Protein AF-A0A8S0G105-F1 (afdb_monomer_lite)

Secondary structure (DSSP, 8-state):
-HHHHHHHHHTT-HHHHHHHHHHHHHHHHHHHHHHHHHHHHHHHHHHHHTHHHHHHHHHHHHHTTSS-HHHHHHHHHHHHHHHHHHHHHHHHHHHHHHHHHHHHHHHHHHHHHHHHHHHHHH---HHHHHHHHHHHHHHHHHHTTHHHHHHHHHHHHTTS--TTTTSS---

Radius of gyration: 26.86 Å; chains: 1; bounding box: 54×37×78 Å

InterPro domains:
  IPR001712 Type III secretion system FHIPEP [PF00771] (1-153)
  IPR001712 Type III secretion system FHIPEP [PR00949] (33-49)
  IPR001712 Type III secretion system FHIPEP [PR00949] (52-70)
  IPR001712 Type III secretion system FHIPEP [PR00949] (82-99)
  IPR001712 Type III secretion system FHIPEP [PR00949] (133-147)
  IPR001712 Type III secretion system FHIPEP [PTHR30161] (2-153)
  IPR025505 FHIPEP conserved site [PS00994] (38-61)

pLDDT: mean 71.26, std 11.25, range [48.31, 92.06]

Organism: Escherichia coli (NCBI:txid562)

Sequence (171 aa):
MIESFGQVVIGGNFVVGFVVFIILMIINFIVVTKGAERISEVSARFTLDAMPGKQMAIDADLNAGLINQAQAQTRRKDVASEADFYGAMDGASKFVRGDAIAGMMILAINLIGGVCIGIFKYNLSADAAFQQYVLMTIGDGLVAQIPSLLCALHRGGDYRHPRQRQRRYRP

Foldseek 3Di:
DVVVVLCVQCVVPVVSSVVVVVVVVVVVLVVVLVVVLVVLLVVLVVVLVCLVVQLVVLVVCPVVVVDDPVVSVVSNVVSVVVNVVSVVCSVVVSVCVSVVVSLVVVLVCQQVVQLVCCCPPVVDDSVVSNVVSNVVSVVVSVVVCPVVVVVVVVVVVVPPDPDPPPPPDDD

Structure (mmCIF, N/CA/C/O backbone):
data_AF-A0A8S0G105-F1
#
_entry.id   AF-A0A8S0G105-F1
#
loop_
_atom_site.group_PDB
_atom_site.id
_atom_site.type_symbol
_atom_site.label_atom_id
_atom_site.label_alt_id
_atom_site.label_comp_id
_atom_site.label_asym_id
_atom_site.label_entity_id
_atom_site.label_seq_id
_atom_site.pdbx_PDB_ins_code
_atom_site.Cartn_x
_atom_site.Cartn_y
_atom_site.Cartn_z
_atom_site.occupancy
_atom_site.B_iso_or_equiv
_atom_site.auth_seq_id
_atom_site.auth_comp_id
_atom_site.auth_asym_id
_atom_site.auth_atom_id
_atom_site.pdbx_PDB_model_num
ATOM 1 N N . MET A 1 1 ? 2.820 21.377 -27.755 1.00 49.66 1 MET A N 1
ATOM 2 C CA . MET A 1 1 ? 3.361 21.363 -26.374 1.00 49.66 1 MET A CA 1
ATOM 3 C C . MET A 1 1 ? 4.052 20.048 -26.041 1.00 49.66 1 MET A C 1
ATOM 5 O O . MET A 1 1 ? 5.195 20.111 -25.622 1.00 49.66 1 MET A O 1
ATOM 9 N N . ILE A 1 2 ? 3.425 18.883 -26.265 1.00 51.59 2 ILE A N 1
ATOM 10 C CA . ILE A 1 2 ? 4.032 17.569 -25.959 1.00 51.59 2 ILE A CA 1
ATOM 11 C C . ILE A 1 2 ? 5.317 17.309 -26.775 1.00 51.59 2 ILE A C 1
ATOM 13 O O . ILE A 1 2 ? 6.343 16.987 -26.186 1.00 51.59 2 ILE A O 1
ATOM 17 N N . GLU A 1 3 ? 5.314 17.533 -28.096 1.00 57.38 3 GLU A N 1
ATOM 18 C CA . GLU A 1 3 ? 6.519 17.378 -28.942 1.00 57.38 3 GLU A CA 1
ATOM 19 C C . GLU A 1 3 ? 7.657 18.335 -28.561 1.00 57.38 3 GLU A C 1
ATOM 21 O O . GLU A 1 3 ? 8.815 17.932 -28.482 1.00 57.38 3 GLU A O 1
ATOM 26 N N . SER A 1 4 ? 7.324 19.595 -28.272 1.00 61.22 4 SER A N 1
ATOM 27 C CA . SER A 1 4 ? 8.298 20.623 -27.892 1.00 61.22 4 SER A CA 1
ATOM 28 C C . SER A 1 4 ? 8.958 20.313 -26.543 1.00 61.22 4 SER A C 1
ATOM 30 O O . SER A 1 4 ? 10.157 20.514 -26.386 1.00 61.22 4 SER A O 1
ATOM 32 N N . PHE A 1 5 ? 8.201 19.773 -25.581 1.00 60.19 5 PHE A N 1
ATOM 33 C CA . PHE A 1 5 ? 8.736 19.325 -24.290 1.00 60.19 5 PHE A CA 1
ATOM 34 C C . PHE A 1 5 ? 9.596 18.064 -24.442 1.00 60.19 5 PHE A C 1
ATOM 36 O O . PHE A 1 5 ? 10.664 17.961 -23.841 1.00 60.19 5 PHE A O 1
ATOM 43 N N . GLY A 1 6 ? 9.162 17.130 -25.295 1.00 59.78 6 GLY A N 1
ATOM 44 C CA . GLY A 1 6 ? 9.920 15.929 -25.636 1.00 59.78 6 GLY A CA 1
ATOM 45 C C . GLY A 1 6 ? 11.288 16.256 -26.237 1.00 59.78 6 GLY A C 1
ATOM 46 O O . GLY A 1 6 ? 12.292 15.726 -25.775 1.00 59.78 6 GLY A O 1
ATOM 47 N N . GLN A 1 7 ? 11.372 17.183 -27.195 1.00 65.19 7 GLN A N 1
ATOM 48 C CA . GLN A 1 7 ? 12.654 17.578 -27.797 1.00 65.19 7 GLN A CA 1
ATOM 49 C C . GLN A 1 7 ? 13.625 18.232 -26.802 1.00 65.19 7 GLN A C 1
ATOM 51 O O . GLN A 1 7 ? 14.826 17.973 -26.880 1.00 65.19 7 GLN A O 1
ATOM 56 N N . VAL A 1 8 ? 13.125 19.018 -25.841 1.00 66.31 8 VAL A N 1
ATOM 57 C CA . VAL A 1 8 ? 13.949 19.642 -24.787 1.00 66.31 8 VAL A CA 1
ATOM 58 C C . VAL A 1 8 ? 14.533 18.595 -23.833 1.00 66.31 8 VAL A C 1
ATOM 60 O O . VAL A 1 8 ? 15.695 18.700 -23.452 1.00 66.31 8 VAL A O 1
ATOM 63 N N . VAL A 1 9 ? 13.762 17.562 -23.478 1.00 65.12 9 VAL A N 1
ATOM 64 C CA . VAL A 1 9 ? 14.209 16.484 -22.573 1.00 65.12 9 VAL A CA 1
ATOM 65 C C . VAL A 1 9 ? 15.119 15.476 -23.282 1.00 65.12 9 VAL A C 1
ATOM 67 O O . VAL A 1 9 ? 16.046 14.941 -22.679 1.00 65.12 9 VAL A O 1
ATOM 70 N N . ILE A 1 10 ? 14.870 15.212 -24.566 1.00 69.00 10 ILE A N 1
ATOM 71 C CA . ILE A 1 10 ? 15.648 14.261 -25.364 1.00 69.00 10 ILE A CA 1
ATOM 72 C C . ILE A 1 10 ? 16.976 14.887 -25.823 1.00 69.00 10 ILE A C 1
ATOM 74 O O . ILE A 1 10 ? 17.943 14.161 -26.044 1.00 69.00 10 ILE A O 1
ATOM 78 N N . GLY A 1 11 ? 17.063 16.216 -25.964 1.00 65.38 11 GLY A N 1
ATOM 79 C CA . GLY A 1 11 ? 18.311 16.915 -26.306 1.00 65.38 11 GLY A CA 1
ATOM 80 C C . GLY A 1 11 ? 18.966 16.425 -27.606 1.00 65.38 11 GLY A C 1
ATOM 81 O O . GLY A 1 11 ? 20.180 16.517 -27.758 1.00 65.38 11 GLY A O 1
ATOM 82 N N . GLY A 1 12 ? 18.182 15.832 -28.514 1.00 68.38 12 GLY A N 1
ATOM 83 C CA . GLY A 1 12 ? 18.660 15.186 -29.743 1.00 68.38 12 GLY A CA 1
ATOM 84 C C . GLY A 1 12 ? 19.141 13.734 -29.593 1.00 68.38 12 GLY A C 1
ATOM 85 O O . GLY A 1 12 ? 19.391 13.084 -30.604 1.00 68.38 12 GLY A O 1
ATOM 86 N N . ASN A 1 13 ? 19.222 13.181 -28.377 1.00 74.75 13 ASN A N 1
ATOM 87 C CA . ASN A 1 13 ? 19.613 11.791 -28.130 1.00 74.75 13 ASN A CA 1
ATOM 88 C C . ASN A 1 13 ? 18.486 10.998 -27.450 1.00 74.75 13 ASN A C 1
ATOM 90 O O . ASN A 1 13 ? 18.263 11.088 -26.241 1.00 74.75 13 ASN A O 1
ATOM 94 N N . PHE A 1 14 ? 17.816 10.152 -28.237 1.00 71.44 14 PHE A N 1
ATOM 95 C CA . PHE A 1 14 ? 16.699 9.311 -27.791 1.00 71.44 14 PHE A CA 1
ATOM 96 C C . PHE A 1 14 ? 17.036 8.435 -26.573 1.00 71.44 14 PHE A C 1
ATOM 98 O O . PHE A 1 14 ? 16.178 8.204 -25.724 1.00 71.44 14 PHE A O 1
ATOM 105 N N . VAL A 1 15 ? 18.291 7.991 -26.445 1.00 72.69 15 VAL A N 1
ATOM 106 C CA . VAL A 1 15 ? 18.749 7.175 -25.310 1.00 72.69 15 VAL A CA 1
ATOM 107 C C . VAL A 1 15 ? 18.783 7.997 -24.023 1.00 72.69 15 VAL A C 1
ATOM 109 O O . VAL A 1 15 ? 18.351 7.512 -22.980 1.00 72.69 15 VAL A O 1
ATOM 112 N N . VAL A 1 16 ? 19.246 9.248 -24.091 1.00 72.81 16 VAL A N 1
ATOM 113 C CA . VAL A 1 16 ? 19.292 10.152 -22.930 1.00 72.81 16 VAL A CA 1
ATOM 114 C C . VAL A 1 16 ? 17.877 10.515 -22.486 1.00 72.81 16 VAL A C 1
ATOM 116 O O . VAL A 1 16 ? 17.558 10.390 -21.305 1.00 72.81 16 VAL A O 1
ATOM 119 N N . GLY A 1 17 ? 17.000 10.862 -23.432 1.00 73.06 17 GLY A N 1
ATOM 120 C CA . GLY A 1 17 ? 15.598 11.156 -23.130 1.00 73.06 17 GLY A CA 1
ATOM 121 C C . GLY A 1 17 ? 14.862 9.977 -22.490 1.00 73.06 17 GLY A C 1
ATOM 122 O O . GLY A 1 17 ? 14.088 10.168 -21.556 1.00 73.06 17 GLY A O 1
ATOM 123 N N . PHE A 1 18 ? 15.160 8.750 -22.923 1.00 72.25 18 PHE A N 1
ATOM 124 C CA . PHE A 1 18 ? 14.598 7.539 -22.329 1.00 72.25 18 PHE A CA 1
ATOM 125 C C . PHE A 1 18 ? 15.071 7.308 -20.883 1.00 72.25 18 PHE A C 1
ATOM 127 O O . PHE A 1 18 ? 14.268 6.975 -20.013 1.00 72.25 18 PHE A O 1
ATOM 134 N N . VAL A 1 19 ? 16.358 7.533 -20.595 1.00 73.12 19 VAL A N 1
ATOM 135 C CA . VAL A 1 19 ? 16.904 7.419 -19.230 1.00 73.12 19 VAL A CA 1
ATOM 136 C C . VAL A 1 19 ? 16.277 8.460 -18.300 1.00 73.12 19 VAL A C 1
ATOM 138 O O . VAL A 1 19 ? 15.845 8.122 -17.199 1.00 73.12 19 VAL A O 1
ATOM 141 N N . VAL A 1 20 ? 16.162 9.710 -18.751 1.00 75.62 20 VAL A N 1
ATOM 142 C CA . VAL A 1 20 ? 15.527 10.784 -17.972 1.00 75.62 20 VAL A CA 1
ATOM 143 C C . VAL A 1 20 ? 14.040 10.499 -17.751 1.00 75.62 20 VAL A C 1
ATOM 145 O O . VAL A 1 20 ? 13.541 10.703 -16.645 1.00 75.62 20 VAL A O 1
ATOM 148 N N . PHE A 1 21 ? 13.341 9.966 -18.756 1.00 75.69 21 PHE A N 1
ATOM 149 C CA . PHE A 1 21 ? 11.947 9.544 -18.625 1.00 75.69 21 PHE A CA 1
ATOM 150 C C . PHE A 1 21 ? 11.772 8.475 -17.539 1.00 75.69 21 PHE A C 1
ATOM 152 O O . PHE A 1 21 ? 10.893 8.621 -16.692 1.00 75.69 21 PHE A O 1
ATOM 159 N N . ILE A 1 22 ? 12.637 7.453 -17.496 1.00 72.12 22 ILE A N 1
ATOM 160 C CA . ILE A 1 22 ? 12.594 6.431 -16.438 1.00 72.12 22 ILE A CA 1
ATOM 161 C C . ILE A 1 22 ? 12.860 7.041 -15.059 1.00 72.12 22 ILE A C 1
ATOM 163 O O . ILE A 1 22 ? 12.128 6.742 -14.118 1.00 72.12 22 ILE A O 1
ATOM 167 N N . ILE A 1 23 ? 13.848 7.932 -14.928 1.00 77.19 23 ILE A N 1
ATOM 168 C CA . ILE A 1 23 ? 14.146 8.593 -13.647 1.00 77.19 23 ILE A CA 1
ATOM 169 C C . ILE A 1 23 ? 12.942 9.416 -13.168 1.00 77.19 23 ILE A C 1
ATOM 171 O O . ILE A 1 23 ? 12.529 9.299 -12.014 1.00 77.19 23 ILE A O 1
ATOM 175 N N . LEU A 1 24 ? 12.338 10.216 -14.049 1.00 78.81 24 LEU A N 1
ATOM 176 C CA . LEU A 1 24 ? 11.167 11.028 -13.714 1.00 78.81 24 LEU A CA 1
ATOM 177 C C . LEU A 1 24 ? 9.936 10.173 -13.415 1.00 78.81 24 LEU A C 1
ATOM 179 O O . LEU A 1 24 ? 9.156 10.524 -12.532 1.00 78.81 24 LEU A O 1
ATOM 183 N N . MET A 1 25 ? 9.759 9.052 -14.110 1.00 76.00 25 MET A N 1
ATOM 184 C CA . MET A 1 25 ? 8.685 8.103 -13.834 1.00 76.00 25 MET A CA 1
ATOM 185 C C . MET A 1 25 ? 8.852 7.476 -12.444 1.00 76.00 25 MET A C 1
ATOM 187 O O . MET A 1 25 ? 7.891 7.458 -11.679 1.00 76.00 25 MET A O 1
ATOM 191 N N . ILE A 1 26 ? 10.066 7.046 -12.077 1.00 72.00 26 ILE A N 1
ATOM 192 C CA . ILE A 1 26 ? 10.372 6.502 -10.743 1.00 72.00 26 ILE A CA 1
ATOM 193 C C . ILE A 1 26 ? 10.116 7.553 -9.654 1.00 72.00 26 ILE A C 1
ATOM 195 O O . ILE A 1 26 ? 9.462 7.254 -8.656 1.00 72.00 26 ILE A O 1
ATOM 199 N N . ILE A 1 27 ? 10.572 8.798 -9.844 1.00 78.88 27 ILE A N 1
ATOM 200 C CA . ILE A 1 27 ? 10.342 9.883 -8.874 1.00 78.88 27 ILE A CA 1
ATOM 201 C C . ILE A 1 27 ? 8.845 10.163 -8.713 1.00 78.88 27 ILE A C 1
ATOM 203 O O . ILE A 1 27 ? 8.350 10.203 -7.585 1.00 78.88 27 ILE A O 1
ATOM 207 N N . ASN A 1 28 ? 8.113 10.321 -9.820 1.00 68.69 28 ASN A N 1
ATOM 208 C CA . ASN A 1 28 ? 6.667 10.546 -9.778 1.00 68.69 28 ASN A CA 1
ATOM 209 C C . ASN A 1 28 ? 5.947 9.397 -9.068 1.00 68.69 28 ASN A C 1
ATOM 211 O O . ASN A 1 28 ? 5.054 9.630 -8.256 1.00 68.69 28 ASN A O 1
ATOM 215 N N . PHE A 1 29 ? 6.381 8.164 -9.307 1.00 65.50 29 PHE A N 1
ATOM 216 C CA . PHE A 1 29 ? 5.805 6.986 -8.683 1.00 65.50 29 PHE A CA 1
ATOM 217 C C . PHE A 1 29 ? 6.020 6.956 -7.158 1.00 65.50 29 PHE A C 1
ATOM 219 O O . PHE A 1 29 ? 5.069 6.737 -6.401 1.00 65.50 29 PHE A O 1
ATOM 226 N N . ILE A 1 30 ? 7.239 7.249 -6.684 1.00 65.75 30 ILE A N 1
ATOM 227 C CA . ILE A 1 30 ? 7.554 7.337 -5.245 1.00 65.75 30 ILE A CA 1
ATOM 228 C C . ILE A 1 30 ? 6.708 8.425 -4.570 1.00 65.75 30 ILE A C 1
ATOM 230 O O . ILE A 1 30 ? 6.179 8.210 -3.478 1.00 65.75 30 ILE A O 1
ATOM 234 N N . VAL A 1 31 ? 6.551 9.585 -5.213 1.00 68.38 31 VAL A N 1
ATOM 235 C CA . VAL A 1 31 ? 5.767 10.707 -4.674 1.00 68.38 31 VAL A CA 1
ATOM 236 C C . VAL A 1 31 ? 4.281 10.360 -4.580 1.00 68.38 31 VAL A C 1
ATOM 238 O O . VAL A 1 31 ? 3.672 10.600 -3.538 1.00 68.38 31 VAL A O 1
ATOM 241 N N . VAL A 1 32 ? 3.699 9.755 -5.621 1.00 64.62 32 VAL A N 1
ATOM 242 C CA . VAL A 1 32 ? 2.283 9.345 -5.630 1.00 64.62 32 VAL A CA 1
ATOM 243 C C . VAL A 1 32 ? 2.008 8.298 -4.550 1.00 64.62 32 VAL A C 1
ATOM 245 O O . VAL A 1 32 ? 1.033 8.415 -3.808 1.00 64.62 32 VAL A O 1
ATOM 248 N N . THR A 1 33 ? 2.905 7.324 -4.400 1.00 60.75 33 THR A N 1
ATOM 249 C CA . THR A 1 33 ? 2.786 6.268 -3.387 1.00 60.75 33 THR A CA 1
ATOM 250 C C . THR A 1 33 ? 2.814 6.846 -1.970 1.00 60.75 33 THR A C 1
ATOM 252 O O . THR A 1 33 ? 1.919 6.576 -1.170 1.00 60.75 33 THR A O 1
ATOM 255 N N . LYS A 1 34 ? 3.786 7.717 -1.667 1.00 59.84 34 LYS A N 1
ATOM 256 C CA . LYS A 1 34 ? 3.867 8.388 -0.357 1.00 59.84 34 LYS A CA 1
ATOM 257 C C . LYS A 1 34 ? 2.729 9.387 -0.117 1.00 59.84 34 LYS A C 1
ATOM 259 O O . LYS A 1 34 ? 2.412 9.699 1.029 1.00 59.84 34 LYS A O 1
ATOM 264 N N . GLY A 1 35 ? 2.107 9.900 -1.179 1.00 54.91 35 GLY A N 1
ATOM 265 C CA . GLY A 1 35 ? 0.908 10.736 -1.099 1.00 54.91 35 GLY A CA 1
ATOM 266 C C . GLY A 1 35 ? -0.340 9.955 -0.675 1.00 54.91 35 GLY A C 1
ATOM 267 O O . GLY A 1 35 ? -1.155 10.474 0.087 1.00 54.91 35 GLY A O 1
ATOM 268 N N . ALA A 1 36 ? -0.467 8.697 -1.109 1.00 52.38 36 ALA A N 1
ATOM 269 C CA . ALA A 1 36 ? -1.619 7.845 -0.815 1.00 52.38 36 ALA A CA 1
ATOM 270 C C . ALA A 1 36 ? -1.681 7.375 0.654 1.00 52.38 36 ALA A C 1
ATOM 272 O O . ALA A 1 36 ? -2.775 7.236 1.207 1.00 52.38 36 ALA A O 1
ATOM 273 N N . GLU A 1 37 ? -0.534 7.199 1.321 1.00 55.78 37 GLU A N 1
ATOM 274 C CA . GLU A 1 37 ? -0.461 6.765 2.730 1.00 55.78 37 GLU A CA 1
ATOM 275 C C . GLU A 1 37 ? -1.197 7.707 3.700 1.00 55.78 37 GLU A C 1
ATOM 277 O O . GLU A 1 37 ? -1.804 7.246 4.669 1.00 55.78 37 GLU A O 1
ATOM 282 N N . ARG A 1 38 ? -1.234 9.017 3.418 1.00 58.94 38 ARG A N 1
ATOM 283 C CA . ARG A 1 38 ? -1.883 10.013 4.294 1.00 58.94 38 ARG A CA 1
ATOM 284 C C . ARG A 1 38 ? -3.412 9.943 4.286 1.00 58.94 38 ARG A C 1
ATOM 286 O O . ARG A 1 38 ? -4.048 10.396 5.231 1.00 58.94 38 ARG A O 1
ATOM 293 N N . ILE A 1 39 ? -4.020 9.375 3.245 1.00 54.72 39 ILE A N 1
ATOM 294 C CA . ILE A 1 39 ? -5.485 9.330 3.096 1.00 54.72 39 ILE A CA 1
ATOM 295 C C . ILE A 1 39 ? -6.090 8.194 3.942 1.00 54.72 39 ILE A C 1
ATOM 297 O O . ILE A 1 39 ? -7.188 8.334 4.483 1.00 54.72 39 ILE A O 1
ATOM 301 N N . SER A 1 40 ? -5.358 7.089 4.135 1.00 53.94 40 SER A N 1
ATOM 302 C CA . SER A 1 40 ? -5.824 5.949 4.941 1.00 53.94 40 SER A CA 1
ATOM 303 C C . SER A 1 40 ? -5.835 6.239 6.447 1.00 53.94 40 SER A C 1
ATOM 305 O O . SER A 1 40 ? -6.635 5.650 7.169 1.00 53.94 40 SER A O 1
ATOM 307 N N . GLU A 1 41 ? -4.993 7.162 6.919 1.00 62.69 41 GLU A N 1
ATOM 308 C CA . GLU A 1 41 ? -4.978 7.621 8.315 1.00 62.69 41 GLU A CA 1
ATOM 309 C C . GLU A 1 41 ? -6.288 8.282 8.728 1.00 62.69 41 GLU A C 1
ATOM 311 O O . GLU A 1 41 ? -6.769 8.099 9.845 1.00 62.69 41 GLU A O 1
ATOM 316 N N . VAL A 1 42 ? -6.886 9.016 7.799 1.00 59.44 42 VAL A N 1
ATOM 317 C CA . VAL A 1 42 ? -8.067 9.825 8.065 1.00 59.44 42 VAL A CA 1
ATOM 318 C C . VAL A 1 42 ? -9.307 8.947 8.261 1.00 59.44 42 VAL A C 1
ATOM 320 O O . VAL A 1 42 ? -10.103 9.213 9.155 1.00 59.44 42 VAL A O 1
ATOM 323 N N . SER A 1 43 ? -9.453 7.853 7.505 1.00 58.75 43 SER A N 1
ATOM 324 C CA . SER A 1 43 ? -10.629 6.968 7.613 1.00 58.75 43 SER A CA 1
ATOM 325 C C . SER A 1 43 ? -10.691 6.195 8.931 1.00 58.75 43 SER A C 1
ATOM 327 O O . SER A 1 43 ? -11.756 6.096 9.533 1.00 58.75 43 SER A O 1
ATOM 329 N N . ALA A 1 44 ? -9.563 5.672 9.415 1.00 63.59 44 ALA A N 1
ATOM 330 C CA . ALA A 1 44 ? -9.541 4.984 10.703 1.00 63.59 44 ALA A CA 1
ATOM 331 C C . ALA A 1 44 ? -9.781 5.945 11.869 1.00 63.59 44 ALA A C 1
ATOM 333 O O . ALA A 1 44 ? -10.490 5.612 12.819 1.00 63.59 44 ALA A O 1
ATOM 334 N N . ARG A 1 45 ? -9.239 7.162 11.763 1.00 72.06 45 ARG A N 1
ATOM 335 C CA . ARG A 1 45 ? -9.460 8.214 12.751 1.00 72.06 45 ARG A CA 1
ATOM 336 C C . ARG A 1 45 ? -10.928 8.632 12.802 1.00 72.06 45 ARG A C 1
ATOM 338 O O . ARG A 1 45 ? -11.467 8.721 13.892 1.00 72.06 45 ARG A O 1
ATOM 345 N N . PHE A 1 46 ? -11.607 8.733 11.658 1.00 70.75 46 PHE A N 1
ATOM 346 C CA . PHE A 1 46 ? -13.052 8.986 11.618 1.00 70.75 46 PHE A CA 1
ATOM 347 C C . PHE A 1 46 ? -13.889 7.888 12.292 1.00 70.75 46 PHE A C 1
ATOM 349 O O . PHE A 1 46 ? -14.849 8.202 12.995 1.00 70.75 46 PHE A O 1
ATOM 356 N N . THR A 1 47 ? -13.530 6.611 12.131 1.00 70.56 47 THR A N 1
ATOM 357 C CA . THR A 1 47 ? -14.219 5.508 12.824 1.00 70.56 47 THR A CA 1
ATOM 358 C C . THR A 1 47 ? -13.956 5.527 14.334 1.00 70.56 47 THR A C 1
ATOM 360 O O . THR A 1 47 ? -14.863 5.260 15.122 1.00 70.56 47 THR A O 1
ATOM 363 N N . LEU A 1 48 ? -12.738 5.878 14.755 1.00 74.25 48 LEU A N 1
ATOM 364 C CA . LEU A 1 48 ? -12.373 5.989 16.171 1.00 74.25 48 LEU A CA 1
ATOM 365 C C . LEU A 1 48 ? -12.997 7.225 16.841 1.00 74.25 48 LEU A C 1
ATOM 367 O O . LEU A 1 48 ? -13.457 7.133 17.979 1.00 74.25 48 LEU A O 1
ATOM 371 N N . ASP A 1 49 ? -13.108 8.344 16.127 1.00 78.94 49 ASP A N 1
ATOM 372 C CA . ASP A 1 49 ? -13.740 9.579 16.607 1.00 78.94 49 ASP A CA 1
ATOM 373 C C . ASP A 1 49 ? -15.260 9.414 16.823 1.00 78.94 49 ASP A C 1
ATOM 375 O O . ASP A 1 49 ? -15.870 10.188 17.560 1.00 78.94 49 ASP A O 1
ATOM 379 N N . ALA A 1 50 ? -15.881 8.376 16.246 1.00 77.94 50 ALA A N 1
ATOM 380 C CA . ALA A 1 50 ? -17.289 8.031 16.465 1.00 77.94 50 ALA A CA 1
ATOM 381 C C . ALA A 1 50 ? -17.542 7.194 17.743 1.00 77.94 50 ALA A C 1
ATOM 383 O O . ALA A 1 50 ? -18.690 7.069 18.185 1.00 77.94 50 ALA A O 1
ATOM 384 N N . MET A 1 51 ? -16.497 6.638 18.374 1.00 83.44 51 MET A N 1
ATOM 385 C CA . MET A 1 51 ? -16.604 5.804 19.586 1.00 83.44 51 MET A CA 1
ATOM 386 C C . MET A 1 51 ? -17.227 6.520 20.790 1.00 83.44 51 MET A C 1
ATOM 388 O O . MET A 1 51 ? -18.074 5.911 21.451 1.00 83.44 51 MET A O 1
ATOM 392 N N . PRO A 1 52 ? -16.881 7.790 21.092 1.00 83.44 52 PRO A N 1
ATOM 393 C CA . PRO A 1 52 ? -17.511 8.525 22.185 1.00 83.44 52 PRO A CA 1
ATOM 394 C C . PRO A 1 52 ? -19.019 8.681 21.969 1.00 83.44 52 PRO A C 1
ATOM 396 O O . PRO A 1 52 ? -19.785 8.543 22.916 1.00 83.44 52 PRO A O 1
ATOM 399 N N . GLY A 1 53 ? -19.460 8.877 20.720 1.00 87.31 53 GLY A N 1
ATOM 400 C CA . GLY A 1 53 ? -20.881 8.954 20.369 1.00 87.31 53 GLY A CA 1
ATOM 401 C C . GLY A 1 53 ? -21.624 7.639 20.615 1.00 87.31 53 GLY A C 1
ATOM 402 O O . GLY A 1 53 ? -22.709 7.643 21.193 1.00 87.31 53 GLY A O 1
ATOM 403 N N . LYS A 1 54 ? -21.015 6.498 20.260 1.00 85.94 54 LYS A N 1
ATOM 404 C CA . LYS A 1 54 ? -21.576 5.170 20.567 1.00 85.94 54 LYS A CA 1
ATOM 405 C C . LYS A 1 54 ? -21.648 4.906 22.076 1.00 85.94 54 LYS A C 1
ATOM 407 O O . LYS A 1 54 ? -22.629 4.333 22.540 1.00 85.94 54 LYS A O 1
ATOM 412 N N . GLN A 1 55 ? -20.650 5.341 22.850 1.00 87.62 55 GLN A N 1
ATOM 413 C CA . GLN A 1 55 ? -20.667 5.215 24.314 1.00 87.62 55 GLN A CA 1
ATOM 414 C C . GLN A 1 55 ? -21.733 6.115 24.954 1.00 87.62 55 GLN A C 1
ATOM 416 O O . GLN A 1 55 ? -22.499 5.645 25.792 1.00 87.62 55 GLN A O 1
ATOM 421 N N . MET A 1 56 ? -21.858 7.361 24.489 1.00 86.88 56 MET A N 1
ATOM 422 C CA . MET A 1 56 ? -22.906 8.288 24.927 1.00 86.88 56 MET A CA 1
ATOM 423 C C . MET A 1 56 ? -24.317 7.770 24.620 1.00 86.88 56 MET A C 1
ATOM 425 O O . MET A 1 56 ? -25.215 7.944 25.438 1.00 86.88 56 MET A O 1
ATOM 429 N N . ALA A 1 57 ? -24.519 7.095 23.484 1.00 88.12 57 ALA A N 1
ATOM 430 C CA . ALA A 1 57 ? -25.800 6.470 23.155 1.00 88.12 57 ALA A CA 1
ATOM 431 C C . ALA A 1 57 ? -26.163 5.333 24.130 1.00 88.12 57 ALA A C 1
ATOM 433 O O . ALA A 1 57 ? -27.310 5.234 24.555 1.00 88.12 57 ALA A O 1
ATOM 434 N N . ILE A 1 58 ? -25.187 4.516 24.546 1.00 88.19 58 ILE A N 1
ATOM 435 C CA . ILE A 1 58 ? -25.405 3.460 25.551 1.00 88.19 58 ILE A CA 1
ATOM 436 C C . ILE A 1 58 ? -25.768 4.073 26.911 1.00 88.19 58 ILE A C 1
ATOM 438 O O . ILE A 1 58 ? -26.637 3.553 27.610 1.00 88.19 58 ILE A O 1
ATOM 442 N N . ASP A 1 59 ? -25.132 5.183 27.282 1.00 89.94 59 ASP A N 1
ATOM 443 C CA . ASP A 1 59 ? -25.417 5.881 28.539 1.00 89.94 59 ASP A CA 1
ATOM 444 C C . ASP A 1 59 ? -26.803 6.533 28.529 1.00 89.94 59 ASP A C 1
ATOM 446 O O . ASP A 1 59 ? -27.511 6.505 29.537 1.00 89.94 59 ASP A O 1
ATOM 450 N N . ALA A 1 60 ? -27.223 7.077 27.385 1.00 88.88 60 ALA A N 1
ATOM 451 C CA . ALA A 1 60 ? -28.567 7.605 27.190 1.00 88.88 60 ALA A CA 1
ATOM 452 C C . ALA A 1 60 ? -29.632 6.499 27.273 1.00 88.88 60 ALA A C 1
ATOM 454 O O . ALA A 1 60 ? -30.614 6.663 27.995 1.00 88.88 60 ALA A O 1
ATOM 455 N N . ASP A 1 61 ? -29.411 5.355 26.617 1.00 90.19 61 ASP A N 1
ATOM 456 C CA . ASP A 1 61 ? -30.314 4.198 26.669 1.00 90.19 61 ASP A CA 1
ATOM 457 C C . ASP A 1 61 ? -30.456 3.647 28.101 1.00 90.19 61 ASP A C 1
ATOM 459 O O . ASP A 1 61 ? -31.553 3.267 28.519 1.00 90.19 61 ASP A O 1
ATOM 463 N N . LEU A 1 62 ? -29.355 3.609 28.866 1.00 91.12 62 LEU A N 1
ATOM 464 C CA . LEU A 1 62 ? -29.347 3.159 30.262 1.00 91.12 62 LEU A CA 1
ATOM 465 C C . LEU A 1 62 ? -30.109 4.137 31.165 1.00 91.12 62 LEU A C 1
ATOM 467 O O . LEU A 1 62 ? -30.931 3.713 31.975 1.00 91.12 62 LEU A O 1
ATOM 471 N N . ASN A 1 63 ? -29.876 5.442 31.000 1.00 89.38 63 ASN A N 1
ATOM 472 C CA . ASN A 1 63 ? -30.574 6.482 31.760 1.00 89.38 63 ASN A CA 1
ATOM 473 C C . ASN A 1 63 ? -32.068 6.576 31.404 1.00 89.38 63 ASN A C 1
ATOM 475 O O . ASN A 1 63 ? -32.875 6.923 32.262 1.00 89.38 63 ASN A O 1
ATOM 479 N N . ALA A 1 64 ? -32.450 6.238 30.169 1.00 90.94 64 ALA A N 1
ATOM 480 C CA . ALA A 1 64 ? -33.843 6.153 29.730 1.00 90.94 64 ALA A CA 1
ATOM 481 C C . ALA A 1 64 ? -34.550 4.857 30.180 1.00 90.94 64 ALA A C 1
ATOM 483 O O . ALA A 1 64 ? -35.748 4.700 29.945 1.00 90.94 64 ALA A O 1
ATOM 484 N N . GLY A 1 65 ? -33.827 3.916 30.801 1.00 90.25 65 GLY A N 1
ATOM 485 C CA . GLY A 1 65 ? -34.363 2.622 31.229 1.00 90.25 65 GLY A CA 1
ATOM 486 C C . GLY A 1 65 ? -34.665 1.648 30.083 1.00 90.25 65 GLY A C 1
ATOM 487 O O . GLY A 1 65 ? -35.321 0.634 30.310 1.00 90.25 65 GLY A O 1
ATOM 488 N N . LEU A 1 66 ? -34.192 1.930 28.861 1.00 89.25 66 LEU A N 1
ATOM 489 C CA . LEU A 1 66 ? -34.372 1.069 27.683 1.00 89.25 66 LEU A CA 1
ATOM 490 C C . LEU A 1 66 ? -33.490 -0.185 27.743 1.00 89.25 66 LEU A C 1
ATOM 492 O O . LEU A 1 66 ? -33.821 -1.210 27.147 1.00 89.25 66 LEU A O 1
ATOM 496 N N . ILE A 1 67 ? -32.369 -0.104 28.462 1.00 92.06 67 ILE 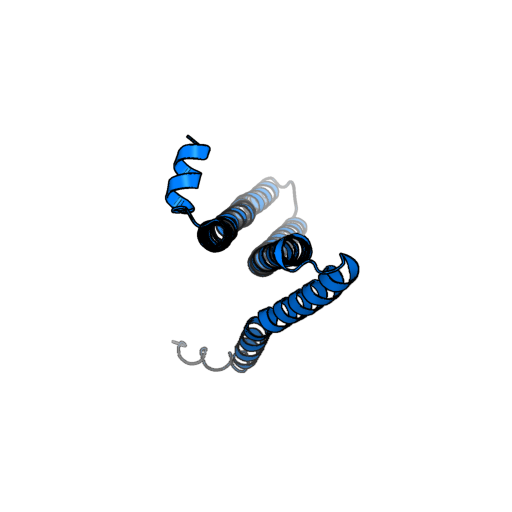A N 1
ATOM 497 C CA . ILE A 1 67 ? -31.447 -1.216 28.700 1.00 92.06 67 ILE A CA 1
ATOM 498 C C . ILE A 1 67 ? -31.103 -1.320 30.185 1.00 92.06 67 ILE A C 1
ATOM 500 O O . ILE A 1 67 ? -31.108 -0.331 30.915 1.00 92.06 67 ILE A O 1
ATOM 504 N N . ASN A 1 68 ? -30.769 -2.528 30.634 1.00 91.81 68 ASN A N 1
ATOM 505 C CA . ASN A 1 68 ? -30.319 -2.770 32.005 1.00 91.81 68 ASN A CA 1
ATOM 506 C C . ASN A 1 68 ? -28.784 -2.673 32.144 1.00 91.81 68 ASN A C 1
ATOM 508 O O . ASN A 1 68 ? -28.043 -2.681 31.158 1.00 91.81 68 ASN A O 1
ATOM 512 N N . GLN A 1 69 ? -28.289 -2.628 33.387 1.00 90.62 69 GLN A N 1
ATOM 513 C CA . GLN A 1 69 ? -26.855 -2.490 33.683 1.00 90.62 69 GLN A CA 1
ATOM 514 C C . GLN A 1 69 ? -25.995 -3.593 33.042 1.00 90.62 69 GLN A C 1
ATOM 516 O O . GLN A 1 69 ? -24.887 -3.325 32.581 1.00 90.62 69 GLN A O 1
ATOM 521 N N . ALA A 1 70 ? -26.502 -4.829 32.994 1.00 91.31 70 ALA A N 1
ATOM 522 C CA . ALA A 1 70 ? -25.795 -5.959 32.396 1.00 91.31 70 ALA A CA 1
ATOM 523 C C . ALA A 1 70 ? -25.677 -5.807 30.869 1.00 91.31 70 ALA A C 1
ATOM 525 O O . ALA A 1 70 ? -24.591 -5.964 30.317 1.00 91.31 70 ALA A O 1
ATOM 526 N N . GLN A 1 71 ? -26.762 -5.413 30.197 1.00 89.25 71 GLN A N 1
ATOM 527 C CA . GLN A 1 71 ? -26.803 -5.131 28.759 1.00 89.25 71 GLN A CA 1
ATOM 528 C C . GLN A 1 71 ? -25.918 -3.942 28.383 1.00 89.25 71 GLN A C 1
ATOM 530 O O . GLN A 1 71 ? -25.208 -4.002 27.379 1.00 89.25 71 GLN A O 1
ATOM 535 N N . ALA A 1 72 ? -25.917 -2.881 29.194 1.00 89.12 72 ALA A N 1
ATOM 536 C CA . ALA A 1 72 ? -25.030 -1.739 28.999 1.00 89.12 72 ALA A CA 1
ATOM 537 C C . ALA A 1 72 ? -23.556 -2.158 29.104 1.00 89.12 72 ALA A C 1
ATOM 539 O O . ALA A 1 72 ? -22.731 -1.727 28.299 1.00 89.12 72 ALA A O 1
ATOM 540 N N . GLN A 1 73 ? -23.220 -3.048 30.044 1.00 89.88 73 GLN A N 1
ATOM 541 C CA . GLN A 1 73 ? -21.862 -3.572 30.176 1.00 89.88 73 GLN A CA 1
ATOM 542 C C . GLN A 1 73 ? -21.440 -4.406 28.957 1.00 89.88 73 GLN A C 1
ATOM 544 O O . GLN A 1 73 ? -20.332 -4.219 28.455 1.00 89.88 73 GLN A O 1
ATOM 549 N N . THR A 1 74 ? -22.321 -5.276 28.449 1.00 91.50 74 THR A N 1
ATOM 550 C CA . THR A 1 74 ? -22.070 -6.059 27.228 1.00 91.50 74 THR A CA 1
ATOM 551 C C . THR A 1 74 ? -21.862 -5.148 26.021 1.00 91.50 74 THR A C 1
ATOM 553 O O . THR A 1 74 ? -20.823 -5.239 25.376 1.00 91.50 74 THR A O 1
ATOM 556 N N . ARG A 1 75 ? -22.761 -4.183 25.781 1.00 88.88 75 ARG A N 1
ATOM 557 C CA . ARG A 1 75 ? -22.631 -3.240 24.657 1.00 88.88 75 ARG A CA 1
ATOM 558 C C . ARG A 1 75 ? -21.363 -2.389 24.737 1.00 88.88 75 ARG A C 1
ATOM 560 O O . ARG A 1 75 ? -20.715 -2.168 23.721 1.00 88.88 75 ARG A O 1
ATOM 567 N N . ARG A 1 76 ? -20.971 -1.926 25.931 1.00 89.31 76 ARG A N 1
ATOM 568 C CA . ARG A 1 76 ? -19.701 -1.195 26.119 1.00 89.31 76 ARG A CA 1
ATOM 569 C C . ARG A 1 76 ? -18.495 -2.070 25.786 1.00 89.31 76 ARG A C 1
ATOM 571 O O . ARG A 1 76 ? -17.528 -1.572 25.219 1.00 89.31 76 ARG A O 1
ATOM 578 N N . LYS A 1 77 ? -18.553 -3.361 26.122 1.00 89.69 77 LYS A N 1
ATOM 579 C CA . LYS A 1 77 ? -17.501 -4.327 25.796 1.00 89.69 77 LYS A CA 1
ATOM 580 C C . LYS A 1 77 ? -17.410 -4.581 24.290 1.00 89.69 77 LYS A C 1
ATOM 582 O O . LYS A 1 77 ? -16.302 -4.649 23.770 1.00 89.69 77 LYS A O 1
ATOM 587 N N . ASP A 1 78 ? -18.543 -4.637 23.598 1.00 88.00 78 ASP A N 1
ATOM 588 C CA . ASP A 1 78 ? -18.589 -4.779 22.140 1.00 88.00 78 ASP A CA 1
ATOM 589 C C . ASP A 1 78 ? -18.017 -3.538 21.438 1.00 88.00 78 ASP A C 1
ATOM 591 O O . ASP A 1 78 ? -17.166 -3.667 20.563 1.00 88.00 78 ASP A O 1
ATOM 595 N N . VAL A 1 79 ? -18.392 -2.330 21.882 1.00 87.50 79 VAL A N 1
ATOM 596 C CA . VAL A 1 79 ? -17.831 -1.064 21.367 1.00 87.50 79 VAL A CA 1
ATOM 597 C C . VAL A 1 79 ? -16.326 -0.963 21.643 1.00 87.50 79 VAL A C 1
ATOM 599 O O . VAL A 1 79 ? -15.574 -0.517 20.781 1.00 87.50 79 VAL A O 1
ATOM 602 N N . ALA A 1 80 ? -15.861 -1.410 22.814 1.00 85.38 80 ALA A N 1
ATOM 603 C CA . ALA A 1 80 ? -14.433 -1.461 23.127 1.00 85.38 80 ALA A CA 1
ATOM 604 C C . ALA A 1 80 ? -13.684 -2.463 22.232 1.00 85.38 80 ALA A C 1
ATOM 606 O O . ALA A 1 80 ? -12.622 -2.141 21.709 1.00 85.38 80 ALA A O 1
ATOM 607 N N . SER A 1 81 ? -14.259 -3.644 21.991 1.00 84.81 81 SER A N 1
ATOM 608 C CA . SER A 1 81 ? -13.680 -4.637 21.079 1.00 84.81 81 SER A CA 1
ATOM 609 C C . SER A 1 81 ? -13.655 -4.148 19.628 1.00 84.81 81 SER A C 1
ATOM 611 O O . SER A 1 81 ? -12.720 -4.462 18.894 1.00 84.81 81 SER A O 1
ATOM 613 N N . GLU A 1 82 ? -14.664 -3.385 19.202 1.00 82.00 82 GLU A N 1
ATOM 614 C CA . GLU A 1 82 ? -14.695 -2.724 17.896 1.00 82.00 82 GLU A CA 1
ATOM 615 C C . GLU A 1 82 ? -13.577 -1.668 17.806 1.00 82.00 82 GLU A C 1
ATOM 617 O O . G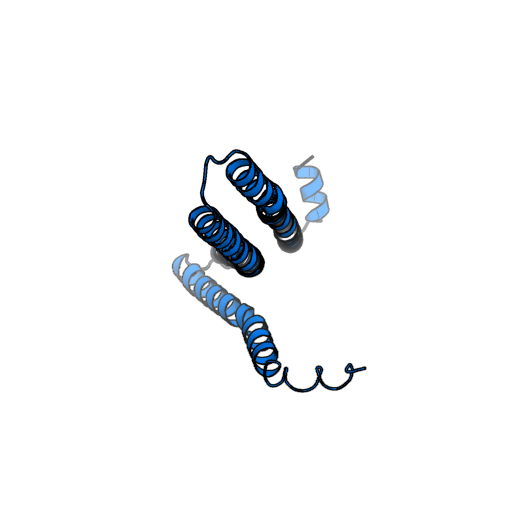LU A 1 82 ? -12.888 -1.586 16.790 1.00 82.00 82 GLU A O 1
ATOM 622 N N . ALA A 1 83 ? -13.327 -0.916 18.884 1.00 81.31 83 ALA A N 1
ATOM 623 C CA . ALA A 1 83 ? -12.236 0.057 18.958 1.00 81.31 83 ALA A CA 1
ATOM 624 C C . ALA A 1 83 ? -10.857 -0.583 18.883 1.00 81.31 83 ALA A C 1
ATOM 626 O O . ALA A 1 83 ? -10.009 -0.112 18.126 1.00 81.31 83 ALA A O 1
ATOM 627 N N . ASP A 1 84 ? -10.656 -1.678 19.608 1.00 79.56 84 ASP A N 1
ATOM 628 C CA . ASP A 1 84 ? -9.413 -2.439 19.568 1.00 79.56 84 ASP A CA 1
ATOM 629 C C . ASP A 1 84 ? -9.184 -3.048 18.178 1.00 79.56 84 ASP A C 1
ATOM 631 O O . ASP A 1 84 ? -8.065 -3.008 17.667 1.00 79.56 84 ASP A O 1
ATOM 635 N N . PHE A 1 85 ? -10.241 -3.541 17.520 1.00 76.19 85 PHE A N 1
ATOM 636 C CA . PHE A 1 85 ? -10.161 -4.050 16.151 1.00 76.19 85 PHE A CA 1
ATOM 637 C C . PHE A 1 85 ? -9.774 -2.951 15.158 1.00 76.19 85 PHE A C 1
ATOM 639 O O . PHE A 1 85 ? -8.806 -3.122 14.422 1.00 76.19 85 PHE A O 1
ATOM 646 N N . TYR A 1 86 ? -10.466 -1.806 15.151 1.00 73.31 86 TYR A N 1
ATOM 647 C CA . TYR A 1 86 ? -10.139 -0.709 14.234 1.00 73.31 86 TYR A CA 1
ATOM 648 C C . TYR A 1 86 ? -8.803 -0.034 14.566 1.00 73.31 86 TYR A C 1
ATOM 650 O O . TYR A 1 86 ? -8.099 0.371 13.646 1.00 73.31 86 TYR A O 1
ATOM 658 N N . GLY A 1 87 ? -8.403 0.031 15.838 1.00 73.56 87 GLY A N 1
ATOM 659 C CA . GLY A 1 87 ? -7.088 0.522 16.255 1.00 73.56 87 GLY A CA 1
ATOM 660 C C . GLY A 1 87 ? -5.945 -0.403 15.820 1.00 73.56 87 GLY A C 1
ATOM 661 O O . GLY A 1 87 ? -4.944 0.058 15.269 1.00 73.56 87 GLY A O 1
ATOM 662 N N . ALA A 1 88 ? -6.107 -1.719 15.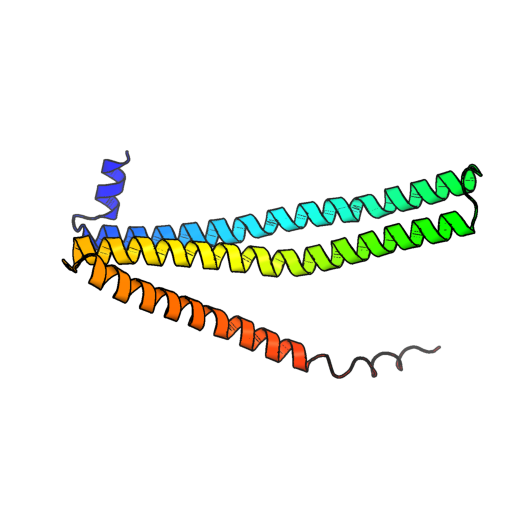989 1.00 69.12 88 ALA A N 1
ATOM 663 C CA . ALA A 1 88 ? -5.153 -2.712 15.495 1.00 69.12 88 ALA A CA 1
ATOM 664 C C . ALA A 1 88 ? -5.116 -2.759 13.957 1.00 69.12 88 ALA A C 1
ATOM 666 O O . ALA A 1 88 ? -4.044 -2.893 13.361 1.00 69.12 88 ALA A O 1
ATOM 667 N N . MET A 1 89 ? -6.274 -2.610 13.308 1.00 68.56 89 MET A N 1
ATOM 668 C CA . MET A 1 89 ? -6.407 -2.622 11.855 1.00 68.56 89 MET A CA 1
ATOM 669 C C . MET A 1 89 ? -5.851 -1.342 11.218 1.00 68.56 89 MET A C 1
ATOM 671 O O . MET A 1 89 ? -5.224 -1.445 10.168 1.00 68.56 89 MET A O 1
ATOM 675 N N . ASP A 1 90 ? -5.986 -0.167 11.841 1.00 68.69 90 ASP A N 1
ATOM 676 C CA . ASP A 1 90 ? -5.336 1.075 11.392 1.00 68.69 90 ASP A CA 1
ATOM 677 C C . ASP A 1 90 ? -3.808 0.940 11.404 1.00 68.69 90 ASP A C 1
ATOM 679 O O . ASP A 1 90 ? -3.138 1.242 10.415 1.00 68.69 90 ASP A O 1
ATOM 683 N N . GLY A 1 91 ? -3.263 0.389 12.495 1.00 62.31 91 GLY A N 1
ATOM 684 C CA . GLY A 1 91 ? -1.835 0.112 12.627 1.00 62.31 91 GLY A CA 1
ATOM 685 C C . GLY A 1 91 ? -1.330 -0.869 11.569 1.00 62.31 91 GLY A C 1
ATOM 686 O O . GLY A 1 91 ? -0.408 -0.552 10.826 1.00 62.31 91 GLY A O 1
ATOM 687 N N . ALA A 1 92 ? -1.945 -2.047 11.447 1.00 58.16 92 ALA A N 1
ATOM 688 C CA . ALA A 1 92 ? -1.498 -3.076 10.506 1.00 58.16 92 ALA A CA 1
ATOM 689 C C . ALA A 1 92 ? -1.731 -2.693 9.031 1.00 58.16 92 ALA A C 1
ATOM 691 O O . ALA A 1 92 ? -0.881 -2.949 8.178 1.00 58.16 92 ALA A O 1
ATOM 692 N N . SER A 1 93 ? -2.855 -2.046 8.713 1.00 58.16 93 SER A N 1
ATOM 693 C CA . SER A 1 93 ? -3.217 -1.719 7.327 1.00 58.16 93 SER A CA 1
ATOM 694 C C . SER A 1 93 ? -2.356 -0.604 6.745 1.00 58.16 93 SER A C 1
ATOM 696 O O . SER A 1 93 ? -2.057 -0.656 5.553 1.00 58.16 93 SER A O 1
ATOM 698 N N . LYS A 1 94 ? -1.909 0.365 7.560 1.00 59.03 94 LYS A N 1
ATOM 699 C CA . LYS A 1 94 ? -0.981 1.422 7.123 1.00 59.03 94 LYS A CA 1
ATOM 700 C C . LYS A 1 94 ? 0.365 0.859 6.670 1.00 59.03 94 LYS A C 1
ATOM 702 O O . LYS A 1 94 ? 0.861 1.266 5.627 1.00 59.03 94 LYS A O 1
ATOM 707 N N . PHE A 1 95 ? 0.915 -0.113 7.401 1.00 53.00 95 PHE A N 1
ATOM 708 C CA . PHE A 1 95 ? 2.201 -0.723 7.048 1.00 53.00 95 PHE A CA 1
ATOM 709 C C . PHE A 1 95 ? 2.093 -1.729 5.897 1.00 53.00 95 PHE A C 1
ATOM 711 O O . PHE A 1 95 ? 2.989 -1.794 5.064 1.00 53.00 95 PHE A O 1
ATOM 718 N N . VAL A 1 96 ? 1.000 -2.496 5.818 1.00 54.72 96 VAL A N 1
ATOM 719 C CA . VAL A 1 96 ? 0.871 -3.566 4.816 1.00 54.72 96 VAL A CA 1
ATOM 720 C C . VAL A 1 96 ? 0.370 -3.049 3.466 1.00 54.72 96 VAL A C 1
ATOM 722 O O . VAL A 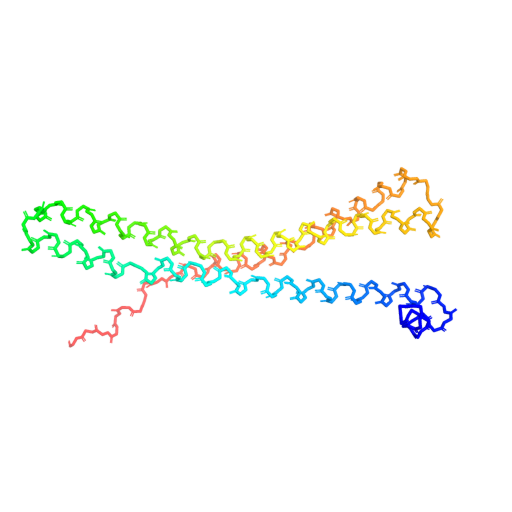1 96 ? 0.844 -3.516 2.435 1.00 54.72 96 VAL A O 1
ATOM 725 N N . ARG A 1 97 ? -0.558 -2.079 3.419 1.00 57.84 97 ARG A N 1
ATOM 726 C CA . ARG A 1 97 ? -1.055 -1.562 2.128 1.00 57.84 97 ARG A CA 1
ATOM 727 C C . ARG A 1 97 ? -0.074 -0.616 1.443 1.00 57.84 97 ARG A C 1
ATOM 729 O O . ARG A 1 97 ? 0.044 -0.704 0.228 1.00 57.84 97 ARG A O 1
ATOM 736 N N . GLY A 1 98 ? 0.613 0.261 2.179 1.00 57.94 98 GLY A N 1
ATOM 737 C CA . GLY A 1 98 ? 1.543 1.230 1.584 1.00 57.94 98 GLY A CA 1
ATOM 738 C C . GLY A 1 98 ? 2.714 0.552 0.869 1.00 57.94 98 GLY A C 1
ATOM 739 O O . GLY A 1 98 ? 2.945 0.791 -0.315 1.00 57.94 98 GLY A O 1
ATOM 740 N N . ASP A 1 99 ? 3.380 -0.372 1.561 1.00 61.69 99 ASP A N 1
ATOM 741 C CA . ASP A 1 99 ? 4.577 -1.060 1.065 1.00 61.69 99 ASP A CA 1
ATOM 742 C C . ASP A 1 99 ? 4.253 -2.099 -0.027 1.00 61.69 99 ASP A C 1
ATOM 744 O O . ASP A 1 99 ? 4.903 -2.151 -1.072 1.00 61.69 99 ASP A O 1
ATOM 748 N N . ALA A 1 100 ? 3.176 -2.880 0.144 1.00 63.62 100 ALA A N 1
ATOM 749 C CA . ALA A 1 100 ? 2.820 -3.932 -0.811 1.00 63.62 100 ALA A CA 1
ATOM 750 C C . ALA A 1 100 ? 2.282 -3.388 -2.144 1.00 63.62 100 ALA A C 1
ATOM 752 O O . ALA A 1 100 ? 2.584 -3.946 -3.199 1.00 63.62 100 ALA A O 1
ATOM 753 N N . ILE A 1 101 ? 1.502 -2.300 -2.122 1.00 68.12 101 ILE A N 1
ATOM 754 C CA . ILE A 1 101 ? 0.971 -1.689 -3.352 1.00 68.12 101 ILE A CA 1
ATOM 755 C C . ILE A 1 101 ? 2.113 -1.049 -4.150 1.00 68.12 101 ILE A C 1
ATOM 757 O O . ILE A 1 101 ? 2.176 -1.218 -5.368 1.00 68.12 101 ILE A O 1
ATOM 761 N N . ALA A 1 102 ? 3.047 -0.379 -3.468 1.00 67.44 102 ALA A N 1
ATOM 762 C CA . ALA A 1 102 ? 4.247 0.183 -4.080 1.00 67.44 102 ALA A CA 1
ATOM 763 C C . ALA A 1 102 ? 5.116 -0.905 -4.721 1.00 67.44 102 ALA A C 1
ATOM 765 O O . ALA A 1 102 ? 5.456 -0.815 -5.901 1.00 67.44 102 ALA A O 1
ATOM 766 N N . GLY A 1 103 ? 5.422 -1.959 -3.956 1.00 66.50 103 GLY A N 1
ATOM 767 C CA . GLY A 1 103 ? 6.234 -3.081 -4.411 1.00 66.50 103 GLY A CA 1
ATOM 768 C C . GLY A 1 103 ? 5.614 -3.798 -5.607 1.00 66.50 103 GLY A C 1
ATOM 769 O O . GLY A 1 103 ? 6.297 -4.030 -6.597 1.00 66.50 103 GLY A O 1
ATOM 770 N N . MET A 1 104 ? 4.307 -4.077 -5.574 1.00 68.62 104 MET A N 1
ATOM 771 C CA . MET A 1 104 ? 3.610 -4.780 -6.657 1.00 68.62 104 MET A CA 1
ATOM 772 C C . MET A 1 104 ? 3.550 -3.963 -7.956 1.00 68.62 104 MET A C 1
ATOM 774 O O . MET A 1 104 ? 3.702 -4.513 -9.046 1.00 68.62 104 MET A O 1
ATOM 778 N N . MET A 1 105 ? 3.385 -2.645 -7.852 1.00 70.19 105 MET A N 1
ATOM 779 C CA . MET A 1 105 ? 3.391 -1.737 -9.000 1.00 70.19 105 MET A CA 1
ATOM 780 C C . MET A 1 105 ? 4.797 -1.538 -9.587 1.00 70.19 105 MET A C 1
ATOM 782 O O . MET A 1 105 ? 4.945 -1.573 -10.807 1.00 70.19 105 MET A O 1
ATOM 786 N N . ILE A 1 106 ? 5.837 -1.396 -8.755 1.00 71.50 106 ILE A N 1
ATOM 787 C CA . ILE A 1 106 ? 7.239 -1.339 -9.214 1.00 71.50 106 ILE A CA 1
ATOM 788 C C . ILE A 1 106 ? 7.611 -2.633 -9.939 1.00 71.50 106 ILE A C 1
ATOM 790 O O . ILE A 1 106 ? 8.212 -2.590 -11.009 1.00 71.50 106 ILE A O 1
ATOM 794 N N . LEU A 1 107 ? 7.194 -3.777 -9.396 1.00 71.88 107 LEU A N 1
ATOM 795 C CA . LEU A 1 107 ? 7.420 -5.093 -9.985 1.00 71.88 107 LEU A CA 1
ATOM 796 C C . LEU A 1 107 ? 6.754 -5.201 -11.367 1.00 71.88 107 LEU A C 1
ATOM 798 O O . LEU A 1 107 ? 7.392 -5.636 -12.324 1.00 71.88 107 LEU A O 1
ATOM 802 N N . ALA A 1 108 ? 5.515 -4.718 -11.506 1.00 74.19 108 ALA A N 1
ATOM 803 C CA . ALA A 1 108 ? 4.813 -4.676 -12.789 1.00 74.19 108 ALA A CA 1
ATOM 804 C C . ALA A 1 108 ? 5.497 -3.751 -13.814 1.00 74.19 108 ALA A C 1
ATOM 806 O O . ALA A 1 108 ? 5.655 -4.126 -14.977 1.00 74.19 108 ALA A O 1
ATOM 807 N N . ILE A 1 109 ? 5.940 -2.563 -13.392 1.00 73.44 109 ILE A N 1
ATOM 808 C CA . ILE A 1 109 ? 6.624 -1.597 -14.262 1.00 73.44 109 ILE A CA 1
ATOM 809 C C . ILE A 1 109 ? 7.996 -2.123 -14.700 1.00 73.44 109 ILE A C 1
ATOM 811 O O . ILE A 1 109 ? 8.320 -2.036 -15.883 1.00 73.44 109 ILE A O 1
ATOM 815 N N . ASN A 1 110 ? 8.788 -2.694 -13.790 1.00 71.62 110 ASN A N 1
ATOM 816 C CA . ASN A 1 110 ? 10.099 -3.264 -14.113 1.00 71.62 110 ASN A CA 1
ATOM 817 C C . ASN A 1 110 ? 9.977 -4.467 -15.051 1.00 71.62 110 ASN A C 1
ATOM 819 O O . ASN A 1 110 ? 10.771 -4.594 -15.983 1.00 71.62 110 ASN A O 1
ATOM 823 N N . LEU A 1 111 ? 8.952 -5.301 -14.864 1.00 73.75 111 LEU A N 1
ATOM 824 C CA . LEU A 1 111 ? 8.696 -6.439 -15.737 1.00 73.75 111 LEU A CA 1
ATOM 825 C C . LEU A 1 111 ? 8.306 -5.990 -17.152 1.00 73.75 111 LEU A C 1
ATOM 827 O O . LEU A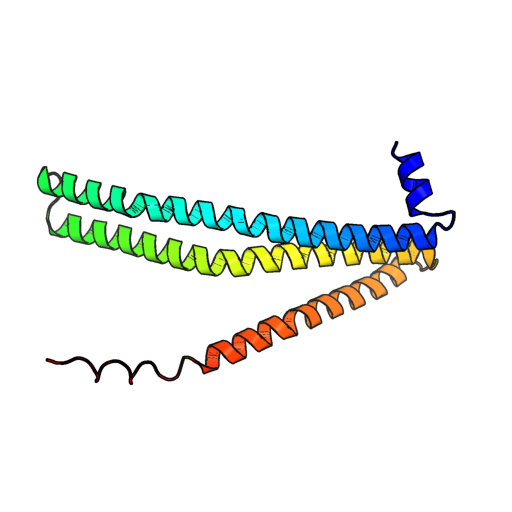 1 111 ? 8.924 -6.415 -18.125 1.00 73.75 111 LEU A O 1
ATOM 831 N N . ILE A 1 112 ? 7.317 -5.100 -17.283 1.00 76.62 112 ILE A N 1
ATOM 832 C CA . ILE A 1 112 ? 6.830 -4.636 -18.593 1.00 76.62 112 ILE A CA 1
ATOM 833 C C . ILE A 1 112 ? 7.884 -3.763 -19.282 1.00 76.62 112 ILE A C 1
ATOM 835 O O . ILE A 1 112 ? 8.216 -3.986 -20.444 1.00 76.62 112 ILE A O 1
ATOM 839 N N . GLY A 1 113 ? 8.453 -2.796 -18.560 1.00 73.81 113 GLY A N 1
ATOM 840 C CA . GLY A 1 113 ? 9.489 -1.906 -19.074 1.00 73.81 113 GLY A CA 1
ATOM 841 C C . GLY A 1 113 ? 10.756 -2.663 -19.467 1.00 73.81 113 GLY A C 1
ATOM 842 O O . GLY A 1 113 ? 11.292 -2.433 -20.550 1.00 73.81 113 GLY A O 1
ATOM 843 N N . GLY A 1 114 ? 11.195 -3.611 -18.637 1.00 70.31 114 GLY A N 1
ATOM 844 C CA . GLY A 1 114 ? 12.340 -4.474 -18.911 1.00 70.31 114 GLY A CA 1
ATOM 845 C C . GLY A 1 114 ? 12.144 -5.325 -20.163 1.00 70.31 114 GLY A C 1
ATOM 846 O O . GLY A 1 114 ? 12.978 -5.280 -21.065 1.00 70.31 114 GLY A O 1
ATOM 847 N N . VAL A 1 115 ? 11.006 -6.017 -20.278 1.00 74.38 115 VAL A N 1
ATOM 848 C CA . VAL A 1 115 ? 10.683 -6.840 -21.456 1.00 74.38 115 VAL A CA 1
ATOM 849 C C . VAL A 1 115 ? 10.584 -5.987 -22.725 1.00 74.38 115 VAL A C 1
ATOM 851 O O . VAL A 1 115 ? 11.166 -6.353 -23.747 1.00 74.38 115 VAL A O 1
ATOM 854 N N . CYS A 1 116 ? 9.937 -4.817 -22.671 1.00 72.50 116 CYS A N 1
ATOM 855 C CA . CYS A 1 116 ? 9.877 -3.900 -23.810 1.00 72.50 116 CYS A CA 1
ATOM 856 C C . CYS A 1 116 ? 11.275 -3.414 -24.233 1.00 72.50 116 CYS A C 1
ATOM 858 O O . CYS A 1 116 ? 11.601 -3.460 -25.416 1.00 72.50 116 CYS A O 1
ATOM 860 N N . ILE A 1 117 ? 12.136 -2.999 -23.299 1.00 72.94 117 ILE A N 1
ATOM 861 C CA . ILE A 1 117 ? 13.513 -2.583 -23.621 1.00 72.94 117 ILE A CA 1
ATOM 862 C C . ILE A 1 117 ? 14.327 -3.763 -24.172 1.00 72.94 117 ILE A C 1
ATOM 864 O O . ILE A 1 117 ? 15.071 -3.590 -25.137 1.00 72.94 117 ILE A O 1
ATOM 868 N N . GLY A 1 118 ? 14.184 -4.959 -23.597 1.00 68.38 118 GLY A N 1
ATOM 869 C CA . GLY A 1 118 ? 14.859 -6.175 -24.049 1.00 68.38 118 GLY A CA 1
ATOM 870 C C . GLY A 1 118 ? 14.564 -6.500 -25.512 1.00 68.38 118 GLY A C 1
ATOM 871 O O . GLY A 1 118 ? 15.483 -6.760 -26.289 1.00 68.38 118 GLY A O 1
ATOM 872 N N . ILE A 1 119 ? 13.294 -6.397 -25.901 1.00 74.19 119 ILE A N 1
ATOM 873 C CA . ILE A 1 119 ? 12.849 -6.664 -27.272 1.00 74.19 119 ILE A CA 1
ATOM 874 C C . ILE A 1 119 ? 13.259 -5.519 -28.211 1.00 74.19 119 ILE A C 1
ATOM 876 O O . ILE A 1 119 ? 13.895 -5.762 -29.232 1.00 74.19 119 ILE A O 1
ATOM 880 N N . PHE A 1 120 ? 12.948 -4.264 -27.867 1.00 71.75 120 PHE A N 1
ATOM 881 C CA . PHE A 1 120 ? 13.120 -3.131 -28.787 1.00 71.75 120 PHE A CA 1
ATOM 882 C C . PHE A 1 120 ? 14.555 -2.598 -28.884 1.00 71.75 120 PHE A C 1
ATOM 884 O O . PHE A 1 120 ? 14.944 -2.094 -29.934 1.00 71.75 120 PHE A O 1
ATOM 891 N N . LYS A 1 121 ? 15.347 -2.674 -27.808 1.00 65.75 121 LYS A N 1
ATOM 892 C CA 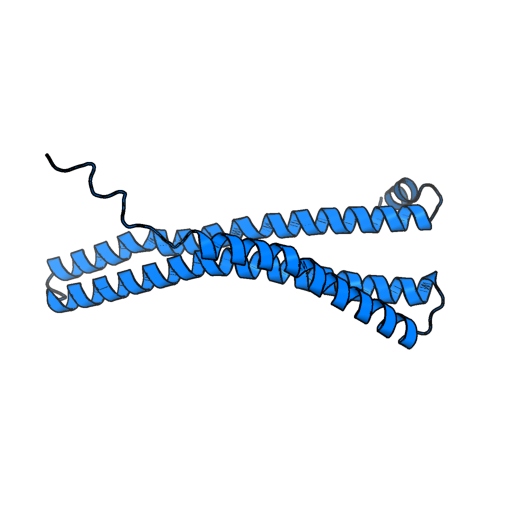. LYS A 1 121 ? 16.707 -2.106 -27.758 1.00 65.75 121 LYS A CA 1
ATOM 893 C C . LYS A 1 121 ? 17.795 -3.164 -27.922 1.00 65.75 121 LYS A C 1
ATOM 895 O O . LYS A 1 121 ? 18.823 -2.877 -28.528 1.00 65.75 121 LYS A O 1
ATOM 900 N N . TYR A 1 122 ? 17.588 -4.360 -27.373 1.00 71.12 122 TYR A N 1
ATOM 901 C CA . TYR A 1 122 ? 18.597 -5.423 -27.366 1.00 71.12 122 TYR A CA 1
ATOM 902 C C . TYR A 1 122 ? 18.335 -6.527 -28.402 1.00 71.12 122 TYR A C 1
ATOM 904 O O . TYR A 1 122 ? 19.139 -7.451 -28.488 1.00 71.12 122 TYR A O 1
ATOM 912 N N . ASN A 1 123 ? 17.264 -6.423 -29.208 1.00 69.75 123 ASN A N 1
ATOM 913 C CA . ASN A 1 123 ? 16.870 -7.426 -30.214 1.00 69.75 123 ASN A CA 1
ATOM 914 C C . ASN A 1 123 ? 16.781 -8.855 -29.639 1.00 69.75 123 ASN A C 1
ATOM 916 O O . ASN A 1 123 ? 16.984 -9.844 -30.344 1.00 69.75 123 ASN A O 1
ATOM 920 N N . LEU A 1 124 ? 16.495 -8.974 -28.339 1.00 75.12 124 LEU A N 1
ATOM 921 C CA . LEU A 1 124 ? 16.289 -10.269 -27.708 1.00 75.12 124 LEU A CA 1
ATOM 922 C C . LEU A 1 124 ? 14.967 -10.850 -28.205 1.00 75.12 124 LEU A C 1
ATOM 924 O O . LEU A 1 124 ? 13.970 -10.137 -28.348 1.00 75.12 124 LEU A O 1
ATOM 928 N N . SER A 1 125 ? 14.945 -12.162 -28.433 1.00 82.25 125 SER A N 1
ATOM 929 C CA . SER A 1 125 ? 13.691 -12.877 -28.644 1.00 82.25 125 SER A CA 1
ATOM 930 C C . SER A 1 125 ? 12.774 -12.655 -27.439 1.00 82.25 125 SER A C 1
ATOM 932 O O . SER A 1 125 ? 13.240 -12.594 -26.300 1.00 82.25 125 SER A O 1
ATOM 934 N N . ALA A 1 126 ? 11.466 -12.523 -27.684 1.00 71.06 126 ALA A N 1
ATOM 935 C CA . ALA A 1 126 ? 10.489 -12.228 -26.632 1.00 71.06 126 ALA A CA 1
ATOM 936 C C . ALA A 1 126 ? 10.584 -13.209 -25.449 1.00 71.06 126 ALA A C 1
ATOM 938 O O . ALA A 1 126 ? 10.451 -12.794 -24.303 1.00 71.06 126 ALA A O 1
ATOM 939 N N . ASP A 1 127 ? 10.902 -14.474 -25.728 1.00 77.56 127 ASP A N 1
ATOM 940 C CA . ASP A 1 127 ? 11.132 -15.521 -24.728 1.00 77.56 127 ASP A CA 1
ATOM 941 C C . ASP A 1 127 ? 12.386 -15.271 -23.864 1.00 77.56 127 ASP A C 1
ATOM 943 O O . ASP A 1 127 ? 12.318 -15.280 -22.634 1.00 77.56 127 ASP A O 1
ATOM 947 N N . ALA A 1 128 ? 13.519 -14.935 -24.491 1.00 76.25 128 ALA A N 1
ATOM 948 C CA . ALA A 1 128 ? 14.759 -14.623 -23.778 1.00 76.25 128 ALA A CA 1
ATOM 949 C C . ALA A 1 128 ? 14.641 -13.330 -22.954 1.00 76.25 128 ALA A C 1
ATOM 951 O O . ALA A 1 128 ? 15.119 -13.262 -21.821 1.00 76.25 128 ALA A O 1
ATOM 952 N N . ALA A 1 129 ? 13.965 -12.312 -23.496 1.00 74.81 129 ALA A N 1
ATOM 953 C CA . ALA A 1 129 ? 13.669 -11.083 -22.768 1.00 74.81 129 ALA A CA 1
ATOM 954 C C . ALA A 1 129 ? 12.771 -11.370 -21.554 1.00 74.81 129 ALA A C 1
ATOM 956 O O . ALA A 1 129 ? 13.038 -10.885 -20.457 1.00 74.81 129 ALA A O 1
ATOM 957 N N . PHE A 1 130 ? 11.743 -12.203 -21.717 1.00 75.50 130 PHE A N 1
ATOM 958 C CA . PHE A 1 130 ? 10.855 -12.560 -20.618 1.00 75.50 130 PHE A CA 1
ATOM 959 C C . PHE A 1 130 ? 11.605 -13.291 -19.497 1.00 75.50 130 PHE A C 1
ATOM 961 O O . PHE A 1 130 ? 11.544 -12.848 -18.355 1.00 75.50 130 PHE A O 1
ATOM 968 N N . GLN A 1 131 ? 12.390 -14.332 -19.799 1.00 77.44 131 GLN A N 1
ATOM 969 C CA . GLN A 1 131 ? 13.173 -15.046 -18.780 1.00 77.44 131 GLN A CA 1
ATOM 970 C C . GLN A 1 131 ? 14.163 -14.141 -18.034 1.00 77.44 131 GLN A C 1
ATOM 972 O O . GLN A 1 131 ? 14.197 -14.156 -16.802 1.00 77.44 131 GLN A O 1
ATOM 977 N N . GLN A 1 132 ? 14.942 -13.336 -18.762 1.00 75.75 132 GLN A N 1
ATOM 978 C CA . GLN A 1 132 ? 15.969 -12.469 -18.180 1.00 75.75 132 GLN A CA 1
ATOM 979 C C . GLN A 1 132 ? 15.354 -11.434 -17.225 1.00 75.75 132 GLN A C 1
ATOM 981 O O . GLN A 1 132 ? 15.813 -11.267 -16.092 1.00 75.75 132 GLN A O 1
ATOM 986 N N . TYR A 1 133 ? 14.299 -10.744 -17.666 1.00 73.81 133 TYR A N 1
ATOM 987 C CA . TYR A 1 133 ? 13.697 -9.661 -16.892 1.00 73.81 133 TYR A CA 1
ATOM 988 C C . TYR A 1 133 ? 12.764 -10.167 -15.791 1.00 73.81 133 TYR A C 1
ATOM 990 O O . TYR A 1 133 ? 12.711 -9.538 -14.736 1.00 73.81 133 TYR A O 1
ATOM 998 N N . VAL A 1 134 ? 12.108 -11.322 -15.956 1.00 76.69 134 VAL A N 1
ATOM 999 C CA . VAL A 1 134 ? 11.399 -12.002 -14.856 1.00 76.69 134 VAL A CA 1
ATOM 1000 C C . VAL A 1 134 ? 12.379 -12.378 -13.746 1.00 76.69 134 VAL A C 1
ATOM 1002 O O . VAL A 1 134 ? 12.127 -12.058 -12.586 1.00 76.69 134 VAL A O 1
ATOM 1005 N N . LEU A 1 135 ? 13.514 -13.003 -14.080 1.00 77.94 135 LEU A N 1
ATOM 1006 C CA . LEU A 1 135 ? 14.512 -13.416 -13.089 1.00 77.94 135 LEU A CA 1
ATOM 1007 C C . LEU A 1 135 ? 15.075 -12.214 -12.319 1.00 77.94 135 LEU A C 1
ATOM 1009 O O . LEU A 1 135 ? 15.161 -12.244 -11.091 1.00 77.94 135 LEU A O 1
ATOM 1013 N N . MET A 1 136 ? 15.410 -11.138 -13.033 1.00 76.62 136 MET A N 1
ATOM 1014 C CA . MET A 1 136 ? 15.923 -9.906 -12.436 1.00 76.62 136 MET A CA 1
ATOM 1015 C C . MET A 1 136 ? 14.873 -9.223 -11.547 1.00 76.62 136 MET A C 1
ATOM 1017 O O . MET A 1 136 ? 15.202 -8.764 -10.459 1.00 76.62 136 MET A O 1
ATOM 1021 N N . THR A 1 137 ? 13.604 -9.236 -11.962 1.00 72.19 137 THR A N 1
ATOM 1022 C CA . THR A 1 137 ? 12.475 -8.681 -11.200 1.00 72.19 137 THR A CA 1
ATOM 1023 C C . THR A 1 137 ? 12.198 -9.473 -9.917 1.00 72.19 137 THR A C 1
ATOM 1025 O O . THR A 1 137 ? 11.950 -8.881 -8.868 1.00 72.19 137 THR A O 1
ATOM 1028 N N . ILE A 1 138 ? 12.285 -10.808 -9.964 1.00 76.00 138 ILE A N 1
ATOM 1029 C CA . ILE A 1 138 ? 12.181 -11.659 -8.767 1.00 76.00 138 ILE A CA 1
ATOM 1030 C C . ILE A 1 138 ? 13.350 -11.379 -7.814 1.00 76.00 138 ILE A C 1
ATOM 1032 O O . ILE A 1 138 ? 13.135 -11.243 -6.610 1.00 76.00 138 ILE A O 1
ATOM 1036 N N . GLY A 1 139 ? 14.574 -11.256 -8.340 1.00 78.38 139 GLY A N 1
ATOM 1037 C CA . GLY A 1 139 ? 15.758 -10.918 -7.548 1.00 78.38 139 GLY A CA 1
ATOM 1038 C C . GLY A 1 139 ? 15.624 -9.573 -6.831 1.00 78.38 139 GLY A C 1
ATOM 1039 O O . GLY A 1 139 ? 15.863 -9.496 -5.628 1.00 78.38 139 GLY A O 1
ATOM 1040 N N . ASP A 1 140 ? 15.165 -8.543 -7.539 1.00 72.19 140 ASP A N 1
ATOM 1041 C CA . ASP A 1 140 ? 14.940 -7.205 -6.980 1.00 72.19 140 ASP A CA 1
ATOM 1042 C C . ASP A 1 140 ? 13.842 -7.228 -5.897 1.00 72.19 140 ASP A C 1
ATOM 1044 O O . ASP A 1 140 ? 14.004 -6.664 -4.814 1.00 72.19 140 ASP A O 1
ATOM 1048 N N . GLY A 1 141 ? 12.764 -7.988 -6.130 1.00 69.31 141 GLY A N 1
ATOM 1049 C CA . GLY A 1 141 ? 11.686 -8.195 -5.160 1.00 69.31 141 GLY A CA 1
ATOM 1050 C C . GLY A 1 141 ? 12.117 -8.931 -3.885 1.00 69.31 141 GLY A C 1
ATOM 1051 O O . GLY A 1 141 ? 11.602 -8.630 -2.808 1.00 69.31 141 GLY A O 1
ATOM 1052 N N . LEU A 1 142 ? 13.071 -9.864 -3.978 1.00 76.44 142 LEU A N 1
ATOM 1053 C CA . LEU A 1 142 ? 13.655 -10.552 -2.819 1.00 76.44 142 LEU A CA 1
ATOM 1054 C C . LEU A 1 142 ? 14.625 -9.648 -2.043 1.00 76.44 142 LEU A C 1
ATOM 1056 O O . LEU A 1 142 ? 14.609 -9.642 -0.812 1.00 76.44 142 LEU A O 1
ATOM 1060 N N . VAL A 1 143 ? 15.441 -8.850 -2.739 1.00 75.94 143 VAL A N 1
ATOM 1061 C CA . VAL A 1 143 ? 16.386 -7.909 -2.111 1.00 75.94 143 VAL A CA 1
ATOM 1062 C C . VAL A 1 143 ? 15.649 -6.780 -1.390 1.00 75.94 143 VAL A C 1
ATOM 1064 O O . VAL A 1 143 ? 16.030 -6.420 -0.274 1.00 75.94 143 VAL A O 1
ATOM 1067 N N . ALA A 1 144 ? 14.554 -6.276 -1.963 1.00 68.12 144 ALA A N 1
ATOM 1068 C CA . ALA A 1 144 ? 13.722 -5.233 -1.362 1.00 68.12 144 ALA A CA 1
ATOM 1069 C C . ALA A 1 144 ? 13.127 -5.625 0.007 1.00 68.12 144 ALA A C 1
ATOM 1071 O O . ALA A 1 144 ? 12.792 -4.751 0.803 1.00 68.12 144 ALA A O 1
ATOM 1072 N N . GLN A 1 145 ? 13.040 -6.924 0.318 1.00 67.50 145 GLN A N 1
ATOM 1073 C CA . GLN A 1 145 ? 12.505 -7.432 1.588 1.00 67.50 145 GLN A CA 1
ATOM 1074 C C . GLN A 1 145 ? 13.569 -7.607 2.684 1.00 67.50 145 GLN A C 1
ATOM 1076 O O . GLN A 1 145 ? 13.236 -7.744 3.861 1.00 67.50 145 GLN A O 1
ATOM 1081 N N . ILE A 1 146 ? 14.861 -7.579 2.342 1.00 79.19 146 ILE A N 1
ATOM 1082 C CA . ILE A 1 146 ? 15.946 -7.726 3.326 1.00 79.19 146 ILE A CA 1
ATOM 1083 C C . ILE A 1 146 ? 15.897 -6.620 4.403 1.00 79.19 146 ILE A C 1
ATOM 1085 O O . ILE A 1 146 ? 15.998 -6.947 5.590 1.00 79.19 146 ILE A O 1
ATOM 1089 N N . PRO A 1 147 ? 15.694 -5.329 4.063 1.00 68.44 147 PRO A N 1
ATOM 1090 C CA . PRO A 1 147 ? 15.621 -4.264 5.063 1.00 68.44 147 PRO A CA 1
ATOM 1091 C C . PRO A 1 147 ? 14.422 -4.402 6.008 1.00 68.44 147 PRO A C 1
ATOM 1093 O O . PRO A 1 147 ? 14.563 -4.182 7.213 1.00 68.44 147 PRO A O 1
ATOM 1096 N N . SER A 1 148 ? 13.249 -4.790 5.490 1.00 66.62 148 SER A N 1
ATOM 1097 C CA . SER A 1 148 ? 12.035 -4.941 6.301 1.00 66.62 148 SER A CA 1
ATOM 1098 C C . SER A 1 148 ? 12.160 -6.107 7.286 1.00 66.62 148 SER A C 1
ATOM 1100 O O . SER A 1 148 ? 11.834 -5.946 8.466 1.00 66.62 148 SER A O 1
ATOM 1102 N N . LEU A 1 149 ? 12.746 -7.230 6.856 1.00 72.81 149 LEU A N 1
ATOM 1103 C CA . LEU A 1 149 ? 13.090 -8.361 7.725 1.00 72.81 149 LEU A CA 1
ATOM 1104 C C . LEU A 1 149 ? 14.100 -7.969 8.814 1.00 72.81 149 LEU A C 1
ATOM 1106 O O . LEU A 1 149 ? 13.921 -8.321 9.983 1.00 72.81 149 LEU A O 1
ATOM 1110 N N . LEU A 1 150 ? 15.129 -7.190 8.464 1.00 72.62 150 LEU A N 1
ATOM 1111 C CA . LEU A 1 150 ? 16.131 -6.714 9.418 1.00 72.62 150 LEU A CA 1
ATOM 1112 C C . LEU A 1 150 ? 15.513 -5.788 10.481 1.00 72.62 150 LEU A C 1
ATOM 1114 O O . LEU A 1 150 ? 15.811 -5.925 11.670 1.00 72.62 150 LEU A O 1
ATOM 1118 N N . CYS A 1 151 ? 14.624 -4.874 10.084 1.00 66.81 151 CYS A N 1
ATOM 1119 C CA . CYS A 1 151 ? 13.895 -4.008 11.012 1.00 66.81 151 CYS A CA 1
ATOM 1120 C C . CYS A 1 151 ? 12.925 -4.787 11.916 1.00 66.81 151 CYS A C 1
ATOM 1122 O O . CYS A 1 151 ? 12.799 -4.451 13.097 1.00 66.81 151 CYS A O 1
ATOM 1124 N N . ALA A 1 152 ? 12.259 -5.824 11.398 1.00 66.50 152 ALA A N 1
ATOM 1125 C CA . ALA A 1 152 ? 11.362 -6.676 12.180 1.00 66.50 152 ALA A CA 1
ATOM 1126 C C . ALA A 1 152 ? 12.117 -7.457 13.271 1.00 66.50 152 ALA A C 1
ATOM 1128 O O . ALA A 1 152 ? 11.674 -7.499 14.421 1.00 66.50 152 ALA A O 1
ATOM 1129 N N . LEU A 1 153 ? 13.298 -7.996 12.945 1.00 72.62 153 LEU A N 1
ATOM 1130 C CA . LEU A 1 153 ? 14.177 -8.685 13.897 1.00 72.62 153 LEU A CA 1
ATOM 1131 C C . LEU A 1 153 ? 14.669 -7.755 15.018 1.00 72.62 153 LEU A C 1
ATOM 1133 O O . LEU A 1 153 ? 14.636 -8.139 16.187 1.00 72.62 153 LEU A O 1
ATOM 1137 N N . HIS A 1 154 ? 15.061 -6.520 14.686 1.00 68.31 154 HIS A N 1
ATOM 1138 C CA . HIS A 1 154 ? 15.495 -5.537 15.687 1.00 68.31 154 HIS A CA 1
ATOM 1139 C C . HIS A 1 154 ? 14.360 -5.122 16.634 1.00 68.31 154 HIS A C 1
ATOM 1141 O O . HIS A 1 154 ? 14.574 -5.047 17.843 1.00 68.31 154 HIS A O 1
ATOM 1147 N N . ARG A 1 155 ? 13.138 -4.907 16.124 1.00 56.31 155 ARG A N 1
ATOM 1148 C CA . ARG A 1 155 ? 11.972 -4.600 16.974 1.00 56.31 155 ARG A CA 1
ATOM 1149 C C . ARG A 1 155 ? 11.552 -5.773 17.863 1.00 56.31 155 ARG A C 1
ATOM 1151 O O . ARG A 1 155 ? 11.132 -5.543 18.990 1.00 56.31 155 ARG A O 1
ATOM 1158 N N . GLY A 1 156 ? 11.687 -7.017 17.403 1.00 58.12 156 GLY A N 1
ATOM 1159 C CA . GLY A 1 156 ? 11.358 -8.209 18.198 1.00 58.12 156 GLY A CA 1
ATOM 1160 C C . GLY A 1 156 ? 12.252 -8.415 19.432 1.00 58.12 156 GLY A C 1
ATOM 1161 O O . GLY A 1 156 ? 11.814 -9.020 20.411 1.00 58.12 156 GLY A O 1
ATOM 1162 N N . GLY A 1 157 ? 13.481 -7.885 19.419 1.00 55.72 157 GLY A N 1
ATOM 1163 C CA . GLY A 1 157 ? 14.421 -7.962 20.543 1.00 55.72 157 GLY A CA 1
ATOM 1164 C C . GLY A 1 157 ? 14.116 -7.006 21.704 1.00 55.72 157 GLY A C 1
ATOM 1165 O O . GLY A 1 157 ? 14.433 -7.327 22.849 1.00 55.72 157 GLY A O 1
ATOM 1166 N N . ASP A 1 158 ? 13.451 -5.879 21.435 1.00 53.28 158 ASP A N 1
ATOM 1167 C CA . ASP A 1 158 ? 13.229 -4.788 22.405 1.00 53.28 158 ASP A CA 1
ATOM 1168 C C . ASP A 1 158 ? 12.007 -5.014 23.326 1.00 53.28 158 ASP A C 1
ATOM 1170 O O . ASP A 1 158 ? 11.760 -4.278 24.279 1.00 53.28 158 ASP A O 1
ATOM 1174 N N . TYR A 1 159 ? 11.241 -6.091 23.112 1.00 52.19 159 TYR A N 1
ATOM 1175 C CA . TYR A 1 159 ? 10.100 -6.447 23.972 1.00 52.19 159 TYR A CA 1
ATOM 1176 C C . TYR A 1 159 ? 10.483 -7.245 25.230 1.00 52.19 159 TYR A C 1
ATOM 1178 O O . TYR A 1 159 ? 9.635 -7.501 26.092 1.00 52.19 159 TYR A O 1
ATOM 1186 N N . ARG A 1 160 ? 11.761 -7.604 25.413 1.00 52.34 160 ARG A N 1
ATOM 1187 C CA . ARG A 1 160 ? 12.253 -8.151 26.687 1.00 52.34 160 ARG A CA 1
ATOM 1188 C C . ARG A 1 160 ? 12.617 -7.012 27.644 1.00 52.34 160 ARG A C 1
ATOM 1190 O O . ARG A 1 160 ? 13.791 -6.734 27.816 1.00 52.34 160 ARG A O 1
ATOM 1197 N N . HIS A 1 161 ? 11.613 -6.372 28.258 1.00 55.84 161 HIS A N 1
ATOM 1198 C CA . HIS A 1 161 ? 11.578 -5.920 29.672 1.00 55.84 161 HIS A CA 1
ATOM 1199 C C . HIS A 1 161 ? 10.672 -4.688 29.924 1.00 55.84 161 HIS A C 1
ATOM 1201 O O . HIS A 1 161 ? 11.162 -3.570 30.073 1.00 55.84 161 HIS A O 1
ATOM 1207 N N . PRO A 1 162 ? 9.364 -4.879 30.192 1.00 48.31 162 PRO A N 1
ATOM 1208 C CA . PRO A 1 162 ? 8.528 -3.823 30.784 1.00 48.31 162 PRO A CA 1
ATOM 1209 C C . PRO A 1 162 ? 8.577 -3.747 32.326 1.00 48.31 162 PRO A C 1
ATOM 1211 O O . PRO A 1 162 ? 7.894 -2.922 32.928 1.00 48.31 162 PRO A O 1
ATOM 1214 N N . ARG A 1 163 ? 9.343 -4.600 33.026 1.00 51.47 163 ARG A N 1
ATOM 1215 C CA . ARG A 1 163 ? 9.166 -4.802 34.484 1.00 51.47 163 ARG A CA 1
ATOM 1216 C C . ARG A 1 163 ? 9.878 -3.823 35.431 1.00 51.47 163 ARG A C 1
ATOM 1218 O O . ARG A 1 163 ? 9.755 -3.999 36.638 1.00 51.47 163 ARG A O 1
ATOM 1225 N N . GLN A 1 164 ? 10.579 -2.790 34.959 1.00 54.91 164 GLN A N 1
ATOM 1226 C CA . GLN A 1 164 ? 11.372 -1.933 35.866 1.00 54.91 164 GLN A CA 1
ATOM 1227 C C . GLN A 1 164 ? 10.909 -0.475 36.027 1.00 54.91 164 GLN A C 1
ATOM 1229 O O . GLN A 1 164 ? 11.439 0.226 36.886 1.00 54.91 164 GLN A O 1
ATOM 1234 N N . ARG A 1 165 ? 9.871 -0.006 35.319 1.00 51.69 165 ARG A N 1
ATOM 1235 C CA . ARG A 1 165 ? 9.414 1.400 35.430 1.00 51.69 165 ARG A CA 1
ATOM 1236 C C . ARG A 1 165 ? 8.280 1.675 36.429 1.00 51.69 165 ARG A C 1
ATOM 1238 O O . ARG A 1 165 ? 7.817 2.805 36.498 1.00 51.69 165 ARG A O 1
ATOM 1245 N N . GLN A 1 166 ? 7.863 0.704 37.246 1.00 55.91 166 GLN A N 1
ATOM 1246 C CA . GLN A 1 166 ? 6.770 0.898 38.223 1.00 55.91 166 GLN A CA 1
ATOM 1247 C C . GLN A 1 166 ? 7.206 1.036 39.697 1.00 55.91 166 GLN A C 1
ATOM 1249 O O . GLN A 1 166 ? 6.354 1.092 40.576 1.00 55.91 166 GLN A O 1
ATOM 1254 N N . ARG A 1 167 ? 8.507 1.144 40.012 1.00 54.50 167 ARG A N 1
ATOM 1255 C CA . ARG A 1 167 ? 8.982 1.300 41.409 1.00 54.50 167 ARG A CA 1
ATOM 1256 C C . ARG A 1 167 ? 9.412 2.716 41.820 1.00 54.50 167 ARG A C 1
ATOM 1258 O O . ARG A 1 167 ? 10.016 2.862 42.874 1.00 54.50 167 ARG A O 1
ATOM 1265 N N . ARG A 1 168 ? 9.115 3.757 41.030 1.00 55.84 168 ARG A N 1
ATOM 1266 C CA . ARG A 1 168 ? 9.514 5.147 41.359 1.00 55.84 168 ARG A CA 1
ATOM 1267 C C . ARG A 1 168 ? 8.391 6.099 41.775 1.00 55.84 168 ARG A C 1
ATOM 1269 O O . ARG A 1 168 ? 8.683 7.250 42.056 1.00 55.84 168 ARG A O 1
ATOM 1276 N N . TYR A 1 169 ? 7.153 5.621 41.868 1.00 54.69 169 TYR A N 1
ATOM 1277 C CA . TYR A 1 169 ? 6.033 6.400 42.396 1.00 54.69 169 TYR A CA 1
ATOM 1278 C C . TYR A 1 169 ? 5.182 5.523 43.319 1.00 54.69 169 TYR A C 1
ATOM 1280 O O . TYR A 1 169 ? 4.246 4.853 42.889 1.00 54.69 169 TYR A O 1
ATOM 1288 N N . ARG A 1 170 ? 5.532 5.510 44.603 1.00 54.12 170 ARG A N 1
ATOM 1289 C CA . ARG A 1 170 ? 4.574 5.313 45.693 1.00 54.12 170 ARG A CA 1
ATOM 1290 C C . ARG A 1 170 ? 4.821 6.425 46.724 1.00 54.12 170 ARG A C 1
ATOM 1292 O O . ARG A 1 170 ? 5.986 6.796 46.869 1.00 54.12 170 ARG A O 1
ATOM 1299 N N . PRO A 1 171 ? 3.745 6.982 47.306 1.00 63.25 171 PRO A N 1
ATOM 1300 C CA . PRO A 1 171 ? 3.782 8.164 48.166 1.00 63.25 171 PRO A CA 1
ATOM 1301 C C . PRO A 1 171 ? 4.551 7.929 49.465 1.00 63.25 171 PRO A C 1
ATOM 1303 O O . PRO A 1 171 ? 4.589 6.762 49.922 1.00 63.25 171 PRO A O 1
#